Protein AF-A0A9N9B881-F1 (afdb_monomer)

Structure (mmCIF, N/CA/C/O backbone):
data_AF-A0A9N9B881-F1
#
_entry.id   AF-A0A9N9B881-F1
#
loop_
_atom_site.group_PDB
_atom_site.id
_atom_site.type_symbol
_atom_site.label_atom_id
_atom_site.label_alt_id
_atom_site.label_comp_id
_atom_site.label_asym_id
_atom_site.label_entity_id
_atom_site.label_seq_id
_atom_site.pdbx_PDB_ins_code
_atom_site.Cartn_x
_atom_site.Cartn_y
_atom_site.Cartn_z
_atom_site.occupancy
_atom_site.B_iso_or_equiv
_atom_site.auth_seq_id
_atom_site.auth_comp_id
_ato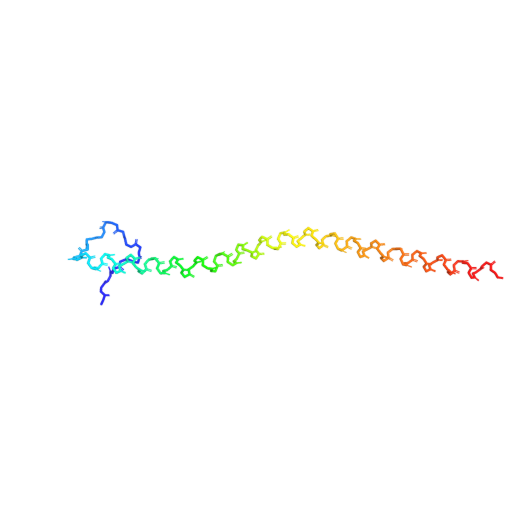m_site.auth_asym_id
_atom_site.auth_atom_id
_atom_site.pdbx_PDB_model_num
ATOM 1 N N . MET A 1 1 ? -9.409 -17.268 20.406 1.00 49.81 1 MET A N 1
ATOM 2 C CA . MET A 1 1 ? -9.522 -15.850 20.002 1.00 49.81 1 MET A CA 1
ATOM 3 C C . MET A 1 1 ? -10.674 -15.744 19.015 1.00 49.81 1 MET A C 1
ATOM 5 O O . MET A 1 1 ? -10.484 -16.017 17.839 1.00 49.81 1 MET A O 1
ATOM 9 N N . GLY A 1 2 ? -11.885 -15.527 19.534 1.00 55.00 2 GLY A N 1
ATOM 10 C CA . GLY A 1 2 ? -13.131 -15.596 18.769 1.00 55.00 2 GLY A CA 1
ATOM 11 C C . GLY A 1 2 ? -13.336 -14.387 17.856 1.00 55.00 2 GLY A C 1
ATOM 12 O O . GLY A 1 2 ? -12.969 -13.280 18.226 1.00 55.00 2 GLY A O 1
ATOM 13 N N . ASN A 1 3 ? -13.871 -14.673 16.668 1.00 61.81 3 ASN A N 1
ATOM 14 C CA . ASN A 1 3 ? -14.582 -13.855 15.675 1.00 61.81 3 ASN A CA 1
ATOM 15 C C . ASN A 1 3 ? -14.682 -12.322 15.891 1.00 61.81 3 ASN A C 1
ATOM 17 O O . ASN A 1 3 ? -15.776 -11.770 15.906 1.00 61.81 3 ASN A O 1
ATOM 21 N N . ILE A 1 4 ? -13.556 -11.619 16.054 1.00 64.44 4 ILE A N 1
ATOM 22 C CA . ILE A 1 4 ? -13.529 -10.150 16.038 1.00 64.44 4 ILE A CA 1
ATOM 23 C C . ILE A 1 4 ? -13.303 -9.715 14.586 1.00 64.44 4 ILE A C 1
ATOM 25 O O . ILE A 1 4 ? -12.240 -10.020 14.035 1.00 64.44 4 ILE A O 1
ATOM 29 N N . PRO A 1 5 ? -14.272 -9.034 13.953 1.00 66.06 5 PRO A N 1
ATOM 30 C CA . PRO A 1 5 ? -14.151 -8.583 12.570 1.00 66.06 5 PRO A CA 1
ATOM 31 C C . PRO A 1 5 ? -12.966 -7.624 12.397 1.00 66.06 5 PRO A C 1
ATOM 33 O O . PRO A 1 5 ? -12.824 -6.657 13.140 1.00 66.06 5 PRO A O 1
ATOM 36 N N . PHE A 1 6 ? -12.128 -7.864 11.383 1.00 65.62 6 PHE A N 1
ATOM 37 C CA . PHE A 1 6 ? -10.934 -7.053 11.089 1.00 65.62 6 PHE A CA 1
ATOM 38 C C . PHE A 1 6 ? -11.238 -5.587 10.755 1.00 65.62 6 PHE A C 1
ATOM 40 O O . PHE A 1 6 ? -10.358 -4.739 10.852 1.00 65.62 6 PHE A O 1
ATOM 47 N N . THR A 1 7 ? -12.474 -5.296 10.357 1.00 64.06 7 THR A N 1
ATOM 48 C CA . THR A 1 7 ? -12.934 -3.976 9.914 1.00 64.06 7 THR A CA 1
ATOM 49 C C . THR A 1 7 ? -13.590 -3.152 11.021 1.00 64.06 7 THR A C 1
ATOM 51 O O . THR A 1 7 ? -14.115 -2.083 10.739 1.00 64.06 7 THR A O 1
ATOM 54 N N . CYS A 1 8 ? -13.562 -3.635 12.267 1.00 68.00 8 CYS A N 1
ATOM 55 C CA . CYS A 1 8 ? -14.107 -2.972 13.454 1.00 68.00 8 CYS A CA 1
ATOM 56 C C . CYS A 1 8 ? -15.443 -2.237 13.229 1.00 68.00 8 CYS A C 1
ATOM 58 O O . CYS A 1 8 ? -15.534 -1.044 13.517 1.00 68.00 8 CYS A O 1
ATOM 60 N 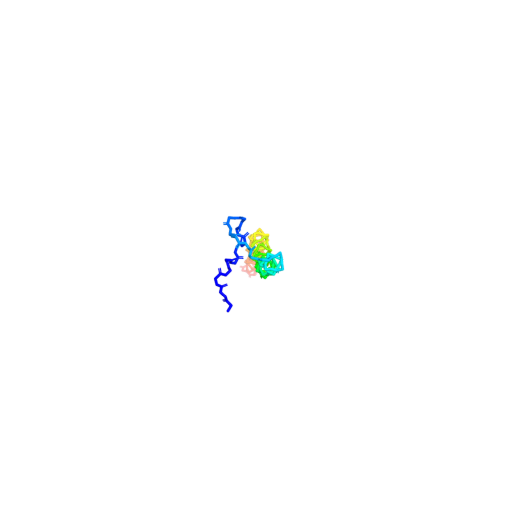N . PRO A 1 9 ? -16.481 -2.914 12.708 1.00 74.19 9 PRO A N 1
ATOM 61 C CA . PRO A 1 9 ? -17.778 -2.296 12.514 1.00 74.19 9 PRO A CA 1
ATOM 62 C C . PRO A 1 9 ? -18.343 -1.851 13.866 1.00 74.19 9 PRO A C 1
ATOM 64 O O . PRO A 1 9 ? -18.254 -2.579 14.861 1.00 74.19 9 PRO A O 1
ATOM 67 N N . ASP A 1 10 ? -18.950 -0.665 13.891 1.00 70.44 10 ASP A N 1
ATOM 68 C CA . ASP A 1 10 ? -19.619 -0.134 15.084 1.00 70.44 10 ASP A CA 1
ATOM 69 C C . ASP A 1 10 ? 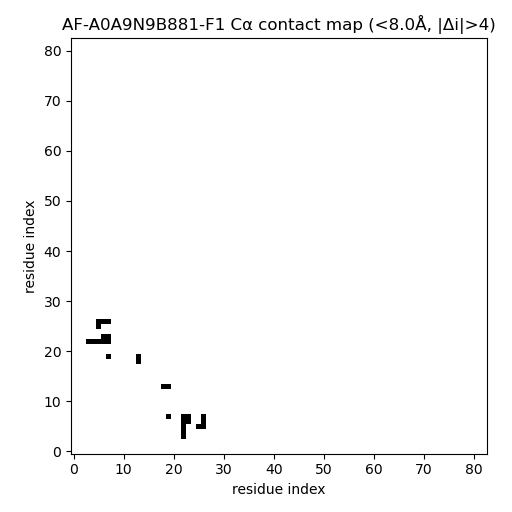-20.875 -0.941 15.459 1.00 70.44 10 ASP A C 1
ATOM 71 O O . ASP A 1 10 ? -21.361 -0.841 16.579 1.00 70.44 10 ASP A O 1
ATOM 75 N N . SER A 1 11 ? -21.375 -1.787 14.550 1.00 74.38 11 SER A N 1
ATOM 76 C CA . SER A 1 11 ? -22.500 -2.697 14.792 1.00 74.38 11 SER A CA 1
ATOM 77 C C . SER A 1 11 ? -22.122 -3.978 15.547 1.00 74.38 11 SER A C 1
ATOM 79 O O . SER A 1 11 ? -23.004 -4.788 15.825 1.00 74.38 11 SER A O 1
ATOM 81 N N . TYR A 1 12 ? -20.835 -4.218 15.829 1.00 72.44 12 TYR A N 1
ATOM 82 C CA . TYR A 1 12 ? -20.399 -5.373 16.616 1.00 72.44 12 TYR A CA 1
ATOM 83 C C . TYR A 1 12 ? -20.407 -5.027 18.106 1.00 72.44 12 TYR A C 1
ATOM 85 O O . TYR A 1 12 ? -19.800 -4.044 18.530 1.00 72.44 12 TYR A O 1
ATOM 93 N N . GLU A 1 13 ? -21.077 -5.846 18.912 1.00 72.31 13 GLU A N 1
ATOM 94 C CA . GLU A 1 13 ? -21.144 -5.639 20.355 1.00 72.31 13 GLU A CA 1
ATOM 95 C C . GLU A 1 13 ? -19.812 -6.062 20.990 1.00 72.31 13 GLU A C 1
ATOM 97 O O . GLU A 1 13 ? -19.506 -7.244 21.154 1.00 72.31 13 GLU A O 1
ATOM 102 N N . TYR A 1 14 ? -18.959 -5.077 21.284 1.00 73.44 14 TYR A N 1
ATOM 103 C CA . TYR A 1 14 ? -17.671 -5.323 21.925 1.00 73.44 14 TYR A CA 1
ATOM 104 C C . TYR A 1 14 ? -17.887 -5.563 23.422 1.00 73.44 14 TYR A C 1
ATOM 106 O O . TYR A 1 14 ? -18.296 -4.640 24.126 1.00 73.44 14 TYR A O 1
ATOM 114 N N . PRO A 1 15 ? -17.533 -6.746 23.957 1.00 75.50 15 PRO A N 1
ATOM 115 C CA . PRO A 1 15 ? -17.733 -7.037 25.374 1.00 75.50 15 PRO A CA 1
ATOM 116 C C . PRO A 1 15 ? -16.769 -6.255 26.280 1.00 75.50 15 PRO A C 1
ATOM 118 O O . PRO A 1 15 ? -16.941 -6.225 27.494 1.00 75.50 15 PRO A O 1
ATOM 121 N N . SER A 1 16 ? -15.740 -5.614 25.714 1.00 77.75 16 SER A N 1
ATOM 122 C CA . SER A 1 16 ? -14.870 -4.699 26.446 1.00 77.75 16 SER A CA 1
ATOM 123 C C . SER A 1 16 ? -14.289 -3.605 25.539 1.00 77.75 16 SER A C 1
ATOM 125 O O . SER A 1 16 ? -14.022 -3.848 24.356 1.00 77.75 16 SER A O 1
ATOM 127 N N . PRO A 1 17 ? -14.012 -2.404 26.082 1.00 77.00 17 PRO A N 1
ATOM 128 C CA . PRO A 1 17 ? -13.384 -1.316 25.327 1.00 77.00 17 PRO A CA 1
ATOM 129 C C . PRO A 1 17 ? -11.959 -1.663 24.865 1.00 77.00 17 PRO A C 1
ATOM 131 O O . PRO A 1 17 ? -11.502 -1.169 23.837 1.00 77.00 17 PRO A O 1
ATOM 134 N N . LEU A 1 18 ? -11.278 -2.565 25.578 1.00 77.38 18 LEU A N 1
ATOM 135 C CA . LEU A 1 18 ? -9.940 -3.056 25.238 1.00 77.38 18 LEU A CA 1
ATOM 136 C C . LEU A 1 18 ? -9.931 -3.902 23.951 1.00 77.38 18 LEU A C 1
ATOM 138 O O . LEU A 1 18 ? -8.960 -3.903 23.193 1.00 77.38 18 LEU A O 1
ATOM 142 N N . LEU A 1 19 ? -11.029 -4.606 23.666 1.00 74.25 19 LEU A N 1
ATOM 143 C CA . LEU A 1 19 ? -11.186 -5.352 22.417 1.00 74.25 19 LEU A CA 1
ATOM 144 C C .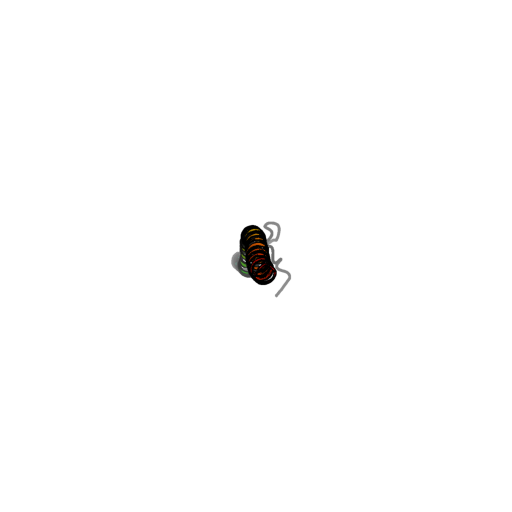 LEU A 1 19 ? -11.430 -4.416 21.230 1.00 74.25 19 LEU A C 1
ATOM 146 O O . LEU A 1 19 ? -10.926 -4.676 20.136 1.00 74.25 19 LEU A O 1
ATOM 150 N N . ARG A 1 20 ? -12.130 -3.298 21.455 1.00 75.38 20 ARG A N 1
ATOM 151 C CA . ARG A 1 20 ? -12.367 -2.271 20.433 1.00 75.38 20 ARG A CA 1
ATOM 152 C C . ARG A 1 20 ? -11.069 -1.576 20.020 1.00 75.38 20 ARG A C 1
ATOM 154 O O . ARG A 1 20 ? -10.795 -1.465 18.828 1.00 75.38 20 ARG A O 1
ATOM 161 N N . THR A 1 21 ? -10.226 -1.189 20.979 1.00 78.69 21 THR A N 1
ATOM 162 C CA . THR A 1 21 ? -8.916 -0.579 20.681 1.00 78.69 21 THR A CA 1
ATOM 163 C C . THR A 1 21 ? -7.967 -1.560 19.996 1.00 78.69 21 THR A C 1
ATOM 165 O O . THR A 1 21 ? -7.324 -1.211 19.008 1.00 78.69 21 THR A O 1
ATOM 168 N N . THR A 1 22 ? -7.932 -2.817 20.443 1.00 80.38 22 THR A N 1
ATOM 169 C CA . THR A 1 22 ? -7.128 -3.870 19.795 1.00 80.38 22 THR A CA 1
ATOM 170 C C . THR A 1 22 ? -7.553 -4.094 18.342 1.00 80.38 22 THR A C 1
ATOM 172 O O . THR A 1 22 ? -6.705 -4.289 17.471 1.00 80.38 22 THR A O 1
ATOM 175 N N . CYS A 1 23 ? -8.858 -4.047 18.065 1.00 78.75 23 CYS A N 1
ATOM 176 C CA . CYS A 1 23 ? -9.381 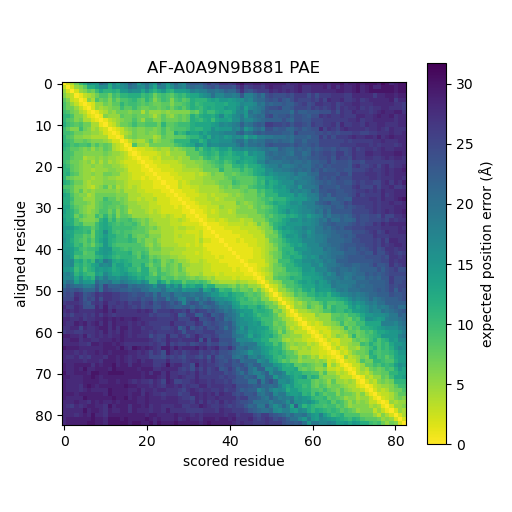-4.130 16.708 1.00 78.75 23 CYS A CA 1
ATOM 177 C C . CYS A 1 23 ? -8.882 -2.956 15.848 1.00 78.75 23 CYS A C 1
ATOM 179 O O . CYS A 1 23 ? -8.308 -3.175 14.781 1.00 78.75 23 CYS A O 1
ATOM 181 N N . GLN A 1 24 ? -9.030 -1.719 16.336 1.00 80.88 24 GLN A N 1
ATOM 182 C CA . GLN A 1 24 ? -8.618 -0.513 15.606 1.00 80.88 24 GLN A CA 1
ATOM 183 C C . GLN A 1 24 ? -7.122 -0.515 15.274 1.00 80.88 24 GLN A C 1
ATOM 185 O O . GLN A 1 24 ? -6.741 -0.157 14.164 1.00 80.88 24 GLN A O 1
ATOM 190 N N . ILE A 1 25 ? -6.278 -0.985 16.196 1.00 84.81 25 ILE A N 1
ATOM 191 C CA . ILE A 1 25 ? -4.831 -1.116 15.972 1.00 84.81 25 ILE A CA 1
ATOM 192 C C . ILE A 1 25 ? -4.535 -2.103 14.835 1.00 84.81 25 ILE A C 1
ATOM 194 O O . ILE A 1 25 ? -3.672 -1.837 14.001 1.00 84.81 25 ILE A O 1
ATOM 198 N N . ARG A 1 26 ? -5.263 -3.225 14.754 1.00 82.75 26 ARG A N 1
ATOM 199 C CA . ARG A 1 26 ? -5.097 -4.203 13.664 1.00 82.75 26 ARG A CA 1
ATOM 200 C C . ARG A 1 26 ? -5.527 -3.633 12.316 1.00 82.75 26 ARG A C 1
ATOM 202 O O . ARG A 1 26 ? -4.816 -3.830 11.333 1.00 82.75 26 ARG A O 1
ATOM 209 N N . ALA A 1 27 ? -6.649 -2.918 12.281 1.00 83.00 27 ALA A N 1
ATOM 210 C CA . ALA A 1 27 ? -7.132 -2.255 11.074 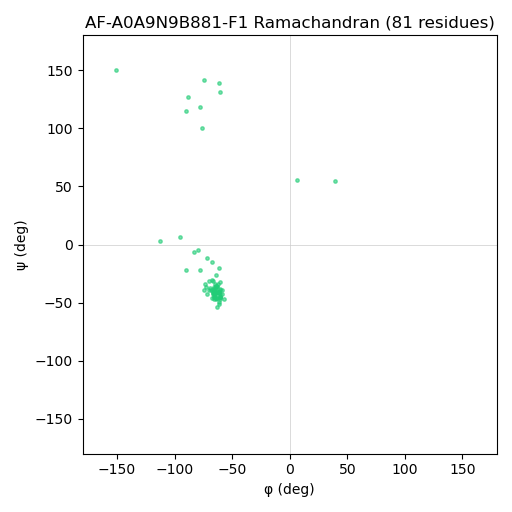1.00 83.00 27 ALA A CA 1
ATOM 211 C C . ALA A 1 27 ? -6.152 -1.169 10.601 1.00 83.00 27 ALA A C 1
ATOM 213 O O . ALA A 1 27 ? -5.774 -1.147 9.431 1.00 83.00 27 ALA A O 1
ATOM 214 N N . ALA A 1 28 ? -5.667 -0.326 11.517 1.00 84.62 28 ALA A N 1
ATOM 215 C CA . ALA A 1 28 ? -4.665 0.692 11.217 1.00 84.62 28 ALA A CA 1
ATOM 216 C C . ALA A 1 28 ? -3.361 0.067 10.702 1.00 84.62 28 ALA A C 1
ATOM 218 O O . ALA A 1 28 ? -2.834 0.507 9.685 1.00 84.62 28 ALA A O 1
ATOM 219 N N . ASN A 1 29 ? -2.872 -0.996 11.346 1.00 84.50 29 ASN A N 1
ATOM 220 C CA . ASN A 1 29 ? -1.663 -1.691 10.908 1.00 84.50 29 ASN A CA 1
ATOM 221 C C . ASN A 1 29 ? -1.809 -2.274 9.494 1.00 84.50 29 ASN A C 1
ATOM 223 O O . ASN A 1 29 ? -0.879 -2.192 8.698 1.00 84.50 29 ASN A O 1
ATOM 227 N N . LEU A 1 30 ? -2.987 -2.810 9.159 1.00 83.75 30 LEU A N 1
ATOM 228 C CA . LEU A 1 30 ? -3.287 -3.266 7.805 1.00 83.75 30 LEU A CA 1
ATOM 229 C C . LEU A 1 30 ? -3.214 -2.090 6.819 1.00 83.75 30 LEU A C 1
ATOM 231 O O . LEU A 1 30 ? -2.500 -2.176 5.827 1.00 83.75 30 LEU A O 1
ATOM 235 N N . ILE A 1 31 ? -3.872 -0.968 7.119 1.00 86.00 31 ILE A N 1
ATOM 236 C CA . ILE A 1 31 ? -3.846 0.236 6.271 1.00 86.00 31 ILE A CA 1
ATOM 237 C C . ILE A 1 31 ? -2.409 0.720 6.045 1.00 86.00 31 ILE A C 1
ATOM 239 O O . ILE A 1 31 ? -2.028 0.954 4.902 1.00 86.00 31 ILE A O 1
ATOM 243 N N . PHE A 1 32 ? -1.590 0.814 7.095 1.00 85.75 32 PHE A N 1
ATOM 244 C CA . PHE A 1 32 ? -0.191 1.235 6.969 1.00 85.75 32 PHE A CA 1
ATOM 245 C C . PHE A 1 32 ? 0.663 0.238 6.176 1.00 85.75 32 PHE A C 1
ATOM 247 O O . PHE A 1 32 ? 1.507 0.660 5.386 1.00 85.75 32 PHE A O 1
ATOM 254 N N . MET A 1 33 ? 0.412 -1.066 6.322 1.00 86.12 33 MET A N 1
ATOM 255 C CA . MET A 1 33 ? 1.099 -2.106 5.551 1.00 86.12 33 MET A CA 1
ATOM 256 C C . MET A 1 33 ? 0.821 -1.985 4.048 1.00 86.12 33 MET A C 1
ATOM 258 O O . MET A 1 33 ? 1.718 -2.222 3.244 1.00 86.12 33 MET A O 1
ATOM 262 N N . TRP A 1 34 ? -0.398 -1.592 3.668 1.00 86.88 34 TRP A N 1
ATOM 263 C CA . TRP A 1 34 ? -0.786 -1.413 2.266 1.00 86.88 34 TRP A CA 1
ATOM 264 C C . TRP A 1 34 ? -0.530 0.003 1.731 1.00 86.88 34 TRP A C 1
ATOM 266 O O . TRP A 1 34 ? -0.367 0.171 0.526 1.00 86.88 34 TRP A O 1
ATOM 276 N N . ALA A 1 35 ? -0.426 1.019 2.588 1.00 88.62 35 ALA A N 1
ATOM 277 C CA . ALA A 1 35 ? -0.168 2.396 2.168 1.00 88.62 35 ALA A CA 1
ATOM 278 C C . ALA A 1 35 ? 1.190 2.548 1.464 1.00 88.62 35 ALA A C 1
ATOM 280 O O . ALA A 1 35 ? 1.279 3.213 0.434 1.00 88.62 35 ALA A O 1
ATOM 281 N N . PHE A 1 36 ? 2.233 1.897 1.984 1.00 88.25 36 PHE A N 1
ATOM 282 C CA . PHE A 1 36 ? 3.573 1.941 1.397 1.00 88.25 36 PHE A CA 1
ATOM 283 C C . PHE A 1 36 ? 3.652 1.329 -0.017 1.00 88.25 36 PHE A C 1
ATOM 285 O O . PHE A 1 36 ? 4.089 2.031 -0.928 1.00 88.25 36 PHE A O 1
ATOM 292 N N . PRO A 1 37 ? 3.207 0.079 -0.269 1.00 91.19 37 PRO A N 1
ATOM 293 C CA . PRO A 1 37 ? 3.250 -0.491 -1.614 1.00 91.19 37 PRO A CA 1
ATOM 294 C C . PRO A 1 37 ? 2.361 0.275 -2.597 1.00 91.19 37 PRO A C 1
ATOM 296 O O . PRO A 1 37 ? 2.756 0.453 -3.745 1.00 91.19 37 PRO A O 1
ATOM 299 N N . ILE A 1 38 ? 1.205 0.784 -2.156 1.00 93.12 38 ILE A N 1
ATOM 300 C CA . ILE A 1 38 ? 0.351 1.641 -2.987 1.00 93.12 38 ILE A CA 1
ATOM 301 C C . ILE A 1 38 ? 1.109 2.908 -3.399 1.00 93.12 38 ILE A C 1
ATOM 303 O O . ILE A 1 38 ? 1.129 3.250 -4.579 1.00 93.12 38 ILE A O 1
ATOM 307 N N . PHE A 1 39 ? 1.782 3.568 -2.454 1.00 91.81 39 PHE A N 1
ATOM 308 C CA . PHE A 1 39 ? 2.596 4.746 -2.745 1.00 91.81 39 PHE A CA 1
ATOM 309 C C . PHE A 1 39 ? 3.729 4.431 -3.729 1.00 91.81 39 PHE A C 1
ATOM 311 O O . PHE A 1 39 ? 3.891 5.151 -4.708 1.00 91.81 39 PHE A O 1
ATOM 318 N N . CYS A 1 40 ? 4.454 3.324 -3.540 1.00 91.44 40 CYS A N 1
ATOM 319 C CA . CYS A 1 40 ? 5.496 2.893 -4.475 1.00 91.44 40 CYS A CA 1
ATOM 320 C C . CYS A 1 40 ? 4.957 2.654 -5.893 1.00 91.44 40 CYS A C 1
ATOM 322 O O . CYS A 1 40 ? 5.593 3.070 -6.860 1.00 91.44 40 CYS A O 1
ATOM 324 N N . VAL A 1 41 ? 3.791 2.015 -6.026 1.00 94.25 41 VAL A N 1
ATOM 325 C CA . VAL A 1 41 ? 3.144 1.794 -7.328 1.00 94.25 41 VAL A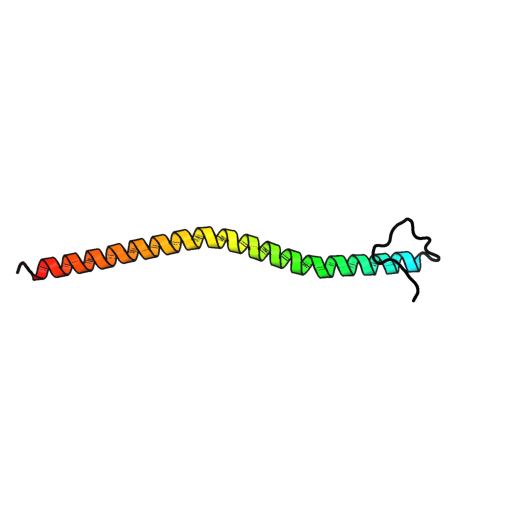 CA 1
ATOM 326 C C . VAL A 1 41 ? 2.760 3.126 -7.972 1.00 94.25 41 VAL A C 1
ATOM 328 O O . VAL A 1 41 ? 3.079 3.345 -9.138 1.00 94.25 41 VAL A O 1
ATOM 331 N N . PHE A 1 42 ? 2.143 4.041 -7.220 1.00 92.69 42 PHE A N 1
ATOM 332 C CA . PHE A 1 42 ? 1.799 5.371 -7.729 1.00 92.69 42 PHE A CA 1
ATOM 333 C C . PHE A 1 42 ? 3.032 6.166 -8.161 1.00 92.69 42 PHE A C 1
ATOM 335 O O . PHE A 1 42 ? 3.028 6.734 -9.249 1.00 92.69 42 PHE A O 1
ATOM 342 N N . SER A 1 43 ? 4.099 6.177 -7.359 1.00 90.00 43 SER A N 1
ATOM 343 C CA . SER A 1 43 ? 5.356 6.829 -7.733 1.00 90.00 43 SER A CA 1
ATOM 344 C C . SER A 1 43 ? 5.965 6.214 -8.992 1.00 90.00 43 SER A C 1
ATOM 346 O O . SER A 1 43 ? 6.397 6.956 -9.865 1.00 90.00 43 SER A O 1
ATOM 348 N N . GLY A 1 44 ? 5.956 4.885 -9.127 1.00 91.44 44 GLY A N 1
ATOM 349 C CA . GLY A 1 44 ? 6.447 4.209 -10.330 1.00 91.44 44 GLY A CA 1
ATOM 350 C C . GLY A 1 44 ? 5.656 4.585 -11.584 1.00 91.44 44 GLY A C 1
ATOM 351 O O . GLY A 1 44 ? 6.257 4.857 -12.617 1.00 91.44 44 GLY A O 1
ATOM 352 N N . ILE A 1 45 ? 4.326 4.669 -11.488 1.00 91.56 45 ILE A N 1
ATOM 353 C CA . ILE A 1 45 ? 3.463 5.108 -12.596 1.00 91.56 45 ILE A CA 1
ATOM 354 C C . ILE A 1 45 ? 3.755 6.566 -12.969 1.00 91.56 45 ILE A C 1
ATOM 356 O O . ILE A 1 45 ? 3.910 6.862 -14.146 1.00 91.56 45 ILE A O 1
ATOM 360 N N . LEU A 1 46 ? 3.865 7.465 -11.986 1.00 88.50 46 LEU A N 1
ATOM 361 C CA . LEU A 1 46 ? 4.163 8.880 -12.237 1.00 88.50 46 LEU A CA 1
ATOM 362 C C . LEU A 1 46 ? 5.528 9.076 -12.902 1.00 88.50 46 LEU A C 1
ATOM 364 O O . LEU A 1 46 ? 5.634 9.872 -13.826 1.00 88.50 46 LEU A O 1
ATOM 368 N N . ILE A 1 47 ? 6.544 8.328 -12.464 1.00 87.88 47 ILE A N 1
ATOM 369 C CA . ILE A 1 47 ? 7.872 8.346 -13.089 1.00 87.88 47 ILE A CA 1
ATOM 370 C C . ILE A 1 47 ? 7.801 7.782 -14.511 1.00 87.88 47 ILE A C 1
ATOM 372 O O . ILE A 1 47 ? 8.364 8.369 -15.421 1.00 87.88 47 ILE A O 1
ATOM 376 N N . SER A 1 48 ? 7.057 6.693 -14.721 1.00 79.38 48 SER A N 1
ATOM 377 C CA . SER A 1 48 ? 6.928 6.071 -16.047 1.00 79.38 48 SER A CA 1
ATOM 378 C C . SER A 1 48 ? 6.252 7.002 -17.059 1.00 79.38 48 SER A C 1
ATOM 380 O O . SER A 1 48 ? 6.630 7.010 -18.223 1.00 79.38 48 SER A O 1
ATOM 382 N N . ILE A 1 49 ? 5.283 7.806 -16.610 1.00 82.50 49 ILE A N 1
ATOM 383 C CA . ILE A 1 49 ? 4.624 8.822 -17.443 1.00 82.50 49 ILE A CA 1
ATOM 384 C C . ILE A 1 49 ? 5.605 9.945 -17.826 1.00 82.50 49 ILE A C 1
ATOM 386 O O . ILE A 1 49 ? 5.558 10.418 -18.954 1.00 82.50 49 ILE A O 1
ATOM 390 N N . ASP A 1 50 ? 6.496 10.354 -16.918 1.00 67.62 50 ASP A N 1
ATOM 391 C CA . ASP A 1 50 ? 7.534 11.364 -17.194 1.00 67.62 50 ASP A CA 1
ATOM 392 C C . ASP A 1 50 ? 8.623 10.813 -18.142 1.00 67.62 50 ASP A C 1
ATOM 394 O O . ASP A 1 50 ? 9.061 11.487 -19.076 1.00 67.62 50 ASP A O 1
ATOM 398 N N . ASP A 1 51 ? 8.998 9.540 -17.967 1.00 60.19 51 ASP A N 1
ATOM 399 C CA . ASP A 1 51 ? 9.950 8.836 -18.834 1.00 60.19 51 ASP A CA 1
ATOM 400 C C . ASP A 1 51 ? 9.417 8.626 -20.265 1.00 60.19 51 ASP A C 1
ATOM 402 O O . ASP A 1 51 ? 10.213 8.620 -21.207 1.00 60.19 51 ASP A O 1
ATOM 406 N N . ASP A 1 52 ? 8.102 8.469 -20.466 1.00 58.66 52 ASP A N 1
ATOM 407 C CA . ASP A 1 52 ? 7.506 8.342 -21.807 1.00 58.66 52 ASP A CA 1
ATOM 408 C C . ASP A 1 52 ? 7.706 9.623 -22.650 1.00 58.66 52 ASP A C 1
ATOM 410 O O . ASP A 1 52 ? 7.989 9.534 -23.854 1.00 58.66 52 ASP A O 1
ATOM 414 N N . ASP A 1 53 ? 7.657 10.807 -22.025 1.00 59.25 53 ASP A N 1
ATOM 415 C CA . ASP A 1 53 ? 7.916 12.094 -22.690 1.00 59.25 53 ASP A CA 1
ATOM 416 C C . ASP A 1 53 ? 9.413 12.281 -23.028 1.00 59.25 53 ASP A C 1
ATOM 418 O O . ASP A 1 53 ? 9.770 12.698 -24.141 1.00 59.25 53 ASP A O 1
ATOM 422 N N . GLU A 1 54 ? 10.322 11.923 -22.113 1.00 59.19 54 GLU A N 1
ATOM 423 C CA . GLU A 1 54 ? 11.775 12.018 -22.340 1.00 59.19 54 GLU A CA 1
ATOM 424 C C . GLU A 1 54 ? 12.294 10.951 -23.325 1.00 59.19 54 GLU A C 1
ATOM 426 O O . GLU A 1 54 ? 13.151 11.244 -24.168 1.00 59.19 54 GLU A O 1
ATOM 431 N N . GLN A 1 55 ? 11.758 9.726 -23.308 1.00 56.22 55 GLN A N 1
ATOM 432 C CA . GLN A 1 55 ? 12.165 8.663 -24.238 1.00 56.22 55 GLN A CA 1
ATOM 433 C C . GLN A 1 55 ? 11.733 8.932 -25.678 1.00 56.22 55 GLN A C 1
ATOM 435 O O . GLN A 1 55 ? 12.513 8.646 -26.595 1.00 56.22 55 GLN A O 1
ATOM 440 N N . HIS A 1 56 ? 10.546 9.506 -25.910 1.00 55.69 56 HIS A N 1
ATOM 441 C CA . HIS A 1 56 ? 10.141 9.902 -27.262 1.00 55.69 56 HIS A CA 1
ATOM 442 C C . HIS A 1 56 ? 11.113 10.945 -27.832 1.00 55.69 56 HIS A C 1
ATOM 444 O O . HIS A 1 56 ? 11.625 10.786 -28.944 1.00 55.69 56 HIS A O 1
ATOM 450 N N . LYS A 1 57 ? 11.466 11.951 -27.025 1.00 58.25 57 LYS A N 1
ATOM 451 C CA . LYS A 1 57 ? 12.418 13.004 -27.396 1.00 58.25 57 LYS A CA 1
ATOM 452 C C . LYS A 1 57 ? 13.844 12.478 -27.587 1.00 58.25 57 LYS A C 1
ATOM 454 O O . LYS A 1 57 ? 14.515 12.850 -28.546 1.00 58.25 57 LYS A O 1
ATOM 459 N N . ASN A 1 58 ? 14.321 11.579 -26.726 1.00 58.06 58 ASN A N 1
ATOM 460 C CA . ASN A 1 58 ? 15.643 10.957 -26.858 1.00 58.06 58 ASN A CA 1
ATOM 461 C C . ASN A 1 58 ? 15.725 10.065 -28.111 1.00 58.06 58 ASN A C 1
ATOM 463 O O . ASN A 1 58 ? 16.722 10.085 -28.836 1.00 58.06 58 ASN A O 1
ATOM 467 N N . ARG A 1 59 ? 14.654 9.328 -28.427 1.00 60.94 59 ARG A N 1
ATOM 468 C CA . ARG A 1 59 ? 14.574 8.511 -29.644 1.00 60.94 59 ARG A CA 1
ATOM 469 C C . ARG A 1 59 ? 14.553 9.367 -30.911 1.00 60.94 59 ARG A C 1
ATOM 471 O O . ARG A 1 59 ? 15.251 9.028 -31.866 1.00 60.94 59 ARG A O 1
ATOM 478 N N . GLU A 1 60 ? 13.824 10.478 -30.903 1.00 67.62 60 GLU A N 1
ATOM 479 C CA . GLU A 1 60 ? 13.797 11.453 -32.000 1.00 67.62 60 GLU A CA 1
ATOM 480 C C . GLU A 1 60 ? 15.155 12.154 -32.184 1.00 67.62 60 GLU A C 1
ATOM 482 O O . GLU A 1 60 ? 15.645 12.284 -33.308 1.00 67.62 60 GLU A O 1
ATOM 487 N N . ASN A 1 61 ? 15.827 12.509 -31.084 1.00 60.19 61 ASN A N 1
ATOM 488 C CA . ASN A 1 61 ? 17.182 13.065 -31.105 1.00 60.19 61 ASN A CA 1
ATOM 489 C C . ASN A 1 61 ? 18.214 12.055 -31.631 1.00 60.19 61 ASN A C 1
ATOM 491 O O . ASN A 1 61 ? 19.077 12.427 -32.427 1.00 60.19 61 ASN A O 1
ATOM 495 N N . ARG A 1 62 ? 18.119 10.771 -31.248 1.00 68.56 62 ARG A N 1
ATOM 496 C CA . ARG A 1 62 ? 18.980 9.707 -31.800 1.00 68.56 62 ARG A CA 1
ATOM 497 C C . ARG A 1 62 ? 18.743 9.483 -33.288 1.00 68.56 62 ARG A C 1
ATOM 499 O O . ARG A 1 62 ? 19.705 9.296 -34.027 1.00 68.56 62 ARG A O 1
ATOM 506 N N . PHE A 1 63 ? 17.488 9.509 -33.723 1.00 72.19 63 PHE A N 1
ATOM 507 C CA . PHE A 1 63 ? 17.147 9.386 -35.136 1.00 72.19 63 PHE A CA 1
ATOM 508 C C . PHE A 1 63 ? 17.672 10.584 -35.946 1.00 72.19 63 PHE A C 1
ATOM 510 O O . PHE A 1 63 ? 18.313 10.392 -36.976 1.00 72.19 63 PHE A O 1
ATOM 517 N N . SER A 1 64 ? 17.505 11.808 -35.437 1.00 68.00 64 SER A N 1
ATOM 518 C CA . SER A 1 64 ? 18.005 13.030 -36.084 1.00 68.00 64 SER A CA 1
ATOM 519 C C . SER A 1 64 ? 19.535 13.077 -36.158 1.00 68.00 64 SER A C 1
ATOM 521 O O . SER A 1 64 ? 20.086 13.428 -37.199 1.00 68.00 64 SER A O 1
ATOM 523 N N . PHE A 1 65 ? 20.240 12.681 -35.093 1.00 70.50 65 PHE A N 1
ATOM 524 C CA . PHE A 1 65 ? 21.704 12.592 -35.094 1.00 70.50 65 PHE A CA 1
ATOM 525 C C . PHE A 1 65 ? 22.214 11.535 -36.088 1.00 70.50 65 PHE A C 1
ATOM 527 O O . PHE A 1 65 ? 23.152 11.805 -36.835 1.00 70.50 65 PHE A O 1
ATOM 534 N N . GLY A 1 66 ? 21.553 10.372 -36.162 1.00 64.94 66 GLY A N 1
ATOM 535 C CA . GLY A 1 66 ? 21.880 9.322 -37.133 1.00 64.94 66 GLY A CA 1
ATOM 536 C C . GLY A 1 66 ? 21.720 9.771 -38.590 1.00 64.94 66 GLY A C 1
ATOM 537 O O . GLY A 1 66 ? 22.594 9.501 -39.408 1.00 64.94 66 GLY A O 1
ATOM 538 N N . ILE A 1 67 ? 20.665 10.533 -38.909 1.00 64.81 67 ILE A N 1
ATOM 539 C CA . ILE A 1 67 ? 20.480 11.117 -40.250 1.00 64.81 67 ILE A CA 1
ATOM 540 C C . ILE A 1 67 ? 21.590 12.126 -40.582 1.00 64.81 67 ILE A C 1
ATOM 542 O O . ILE A 1 67 ? 22.060 12.165 -41.717 1.00 64.81 67 ILE A O 1
ATOM 546 N N . VAL A 1 68 ? 22.033 12.940 -39.619 1.00 70.69 68 VAL A N 1
ATOM 547 C CA . VAL A 1 68 ? 23.134 13.898 -39.831 1.00 70.69 68 VAL A CA 1
ATOM 548 C C . VAL A 1 68 ? 24.465 13.178 -40.074 1.00 70.69 68 VAL A C 1
ATOM 550 O O . VAL A 1 68 ? 25.220 13.595 -40.954 1.0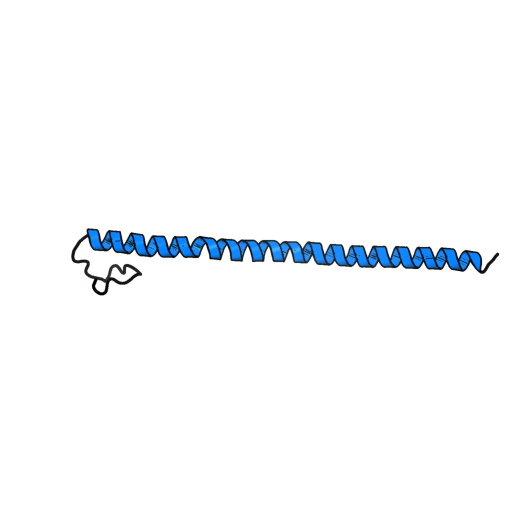0 70.69 68 VAL A O 1
ATOM 553 N N . GLU A 1 69 ? 24.740 12.090 -39.351 1.00 69.38 69 GLU A N 1
ATOM 554 C CA . GLU A 1 69 ? 25.948 11.275 -39.541 1.00 69.38 69 GLU A CA 1
ATOM 555 C C . GLU A 1 69 ? 25.958 10.582 -40.914 1.00 69.38 69 GLU A C 1
ATOM 557 O O . GLU A 1 69 ? 26.951 10.654 -41.644 1.00 69.38 69 GLU A O 1
ATOM 562 N N . GLU A 1 70 ? 24.827 9.997 -41.317 1.00 61.03 70 GLU A N 1
ATOM 563 C CA . GLU A 1 70 ? 24.675 9.367 -42.631 1.00 61.03 70 GLU A CA 1
ATOM 564 C C . GLU A 1 70 ? 24.805 10.397 -43.765 1.00 61.03 70 GLU A C 1
ATOM 566 O O . GLU A 1 70 ? 25.494 10.158 -44.760 1.00 61.03 70 GLU A O 1
ATOM 571 N N . SER A 1 71 ? 24.227 11.588 -43.599 1.00 61.00 71 SER A N 1
ATOM 572 C CA . SER A 1 71 ? 24.320 12.667 -44.588 1.00 61.00 71 SER A CA 1
ATOM 573 C C . SER A 1 71 ? 25.745 13.240 -44.687 1.00 61.00 71 SER A C 1
ATOM 575 O O . SER A 1 71 ? 26.247 13.467 -45.787 1.00 61.00 71 SER A O 1
ATOM 577 N N . GLY A 1 72 ? 26.460 13.384 -43.565 1.00 61.78 72 GLY A N 1
ATOM 578 C CA . GLY A 1 72 ? 27.866 13.808 -43.550 1.00 61.78 72 GLY A CA 1
ATOM 579 C C . GLY A 1 72 ? 28.818 12.805 -44.215 1.00 61.78 72 GLY A C 1
ATOM 580 O O . GLY A 1 72 ? 29.739 13.211 -44.930 1.00 61.78 72 GLY A O 1
ATOM 581 N N . SER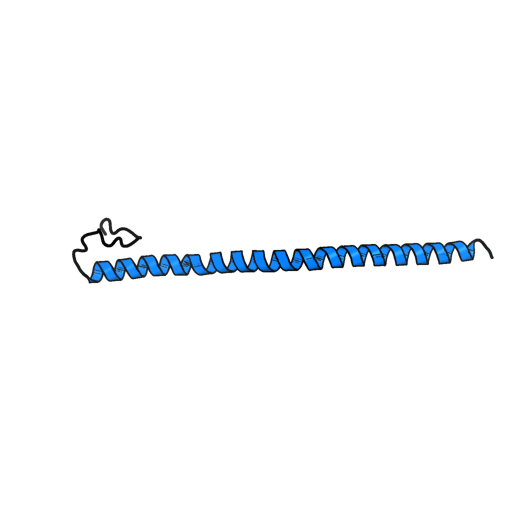 A 1 73 ? 28.566 11.504 -44.039 1.00 58.94 73 SER A N 1
ATOM 582 C CA . SER A 1 73 ? 29.333 10.429 -44.683 1.00 58.94 73 SER A CA 1
ATOM 583 C C . SER A 1 73 ? 29.115 10.395 -46.204 1.00 58.94 73 SER A C 1
ATOM 585 O O . SER A 1 73 ? 30.078 10.388 -46.973 1.00 58.94 73 SER A O 1
ATOM 587 N N . ASN A 1 74 ? 27.858 10.495 -46.658 1.00 59.03 74 ASN A N 1
ATOM 588 C CA . ASN A 1 74 ? 27.519 10.523 -48.087 1.00 59.03 74 ASN A CA 1
ATOM 589 C C . ASN A 1 74 ? 28.061 11.771 -48.809 1.00 59.03 74 ASN A C 1
ATOM 591 O O . ASN A 1 74 ? 28.468 11.683 -49.969 1.00 59.03 74 ASN A O 1
ATOM 595 N N . ILE A 1 75 ? 28.122 12.925 -48.130 1.00 60.81 75 ILE A N 1
ATOM 596 C CA . ILE A 1 75 ? 28.759 14.128 -48.683 1.00 60.81 75 ILE A CA 1
ATOM 597 C C . ILE A 1 75 ? 30.263 13.886 -48.860 1.00 60.81 75 ILE A C 1
ATOM 599 O O . ILE A 1 75 ? 30.790 14.146 -49.934 1.00 60.81 75 ILE A O 1
ATOM 603 N N . LEU A 1 76 ? 30.967 13.334 -47.864 1.00 58.28 76 LEU A N 1
ATOM 604 C CA . LEU A 1 76 ? 32.414 13.101 -47.960 1.00 58.28 76 LEU A CA 1
ATOM 605 C C . LEU A 1 76 ? 32.793 12.113 -49.080 1.00 58.28 76 LEU A C 1
ATOM 607 O O . LEU A 1 76 ? 33.836 12.275 -49.721 1.00 58.28 76 LEU A O 1
ATOM 611 N N . GLU A 1 77 ? 31.947 11.114 -49.329 1.00 58.19 77 GLU A N 1
ATOM 612 C CA . GLU A 1 77 ? 32.146 10.118 -50.384 1.00 58.19 77 GLU A CA 1
ATOM 613 C C . GLU A 1 77 ? 31.864 10.686 -51.787 1.00 58.19 77 GLU A C 1
ATOM 615 O O . GLU A 1 77 ? 32.648 10.457 -52.712 1.00 58.19 77 GLU A O 1
ATOM 620 N N . GLY A 1 78 ? 30.835 11.529 -51.937 1.00 58.41 78 GLY A N 1
ATOM 621 C CA . GLY A 1 78 ? 30.553 12.245 -53.189 1.00 58.41 78 GLY A CA 1
ATOM 622 C C . GLY A 1 78 ? 31.692 13.173 -53.632 1.00 58.41 78 GLY A C 1
ATOM 623 O O . GLY A 1 78 ? 31.962 13.306 -54.826 1.00 58.41 78 GLY A O 1
ATOM 624 N N . ASN A 1 79 ? 32.429 13.747 -52.677 1.00 58.12 79 ASN A N 1
ATOM 625 C CA . ASN A 1 79 ? 33.585 14.610 -52.945 1.00 58.12 79 ASN A CA 1
ATOM 626 C C . ASN A 1 79 ? 34.788 13.838 -53.504 1.00 58.12 79 ASN A C 1
ATOM 628 O O . ASN A 1 79 ? 35.589 14.400 -54.248 1.00 58.12 79 ASN A O 1
ATOM 632 N N . LYS A 1 80 ? 34.945 12.565 -53.115 1.00 59.59 80 LYS A N 1
ATOM 633 C CA . LYS A 1 80 ? 36.049 11.704 -53.569 1.00 59.59 80 LYS A CA 1
ATOM 634 C C . LYS A 1 80 ? 35.829 11.156 -54.976 1.00 59.59 80 LYS A C 1
ATOM 636 O O . LYS A 1 80 ? 36.800 10.793 -55.624 1.00 59.59 80 LYS A O 1
ATOM 641 N N . ALA A 1 81 ? 34.583 11.099 -55.445 1.00 57.66 81 ALA A N 1
ATOM 642 C CA . ALA A 1 81 ? 34.243 10.634 -56.790 1.00 57.66 81 ALA A CA 1
ATOM 643 C C . ALA A 1 81 ? 34.393 11.720 -57.880 1.00 57.66 81 ALA A C 1
ATOM 645 O O . ALA A 1 81 ? 34.225 11.425 -59.062 1.00 57.66 81 ALA A O 1
ATOM 646 N N . LEU A 1 82 ? 34.679 12.967 -57.488 1.00 55.28 82 LEU A N 1
ATOM 647 C CA . LEU A 1 82 ? 34.757 14.147 -58.361 1.00 55.28 82 LEU A CA 1
ATOM 648 C C . LEU A 1 82 ? 36.178 14.735 -58.495 1.00 55.28 82 LEU A C 1
ATOM 650 O O . LEU A 1 82 ? 36.337 15.756 -59.166 1.00 55.28 82 LEU A O 1
ATOM 654 N N . ALA A 1 83 ? 37.184 14.106 -57.877 1.00 47.97 83 ALA A N 1
ATOM 655 C CA . ALA A 1 83 ? 38.607 14.449 -57.979 1.00 47.97 83 ALA A CA 1
ATOM 656 C C . ALA A 1 83 ? 39.374 13.349 -58.725 1.00 47.97 83 ALA A C 1
ATOM 658 O O . ALA A 1 83 ? 40.274 13.707 -59.517 1.00 47.97 83 ALA A O 1
#

Secondary structure (DSSP, 8-state):
-----TT--TTS--SSHHHHHHHHHHHHHHHHHHHHHHHHHHHHHHHHHHHHHHHHHHHHHHHHHHHHHHHHHHHHHHHHT--

Mean predicted aligned error: 15.89 Å

pLDDT: mean 72.12, std 12.38, range [47.97, 94.25]

Sequence (83 aa):
MGNIPFTCPDSYEYPSPLLRTTCQIRAANLIFMWAFPIFCVFSGILISIDDDDEQHKNRENRFSFGIVEESGSNILEGNKALA

Organism: NCBI:txid144530

Foldseek 3Di:
DDDDDLVLDPPDDDPDVVSSVVSVVSNVVVCVVVVVVVVVVVVVVVVVVVVVVVVVVVVVVVVVVVVVVVVVVVVVVVVVVVD

Radius of gyration: 31.68 Å; Cα contacts (8 Å, |Δi|>4): 14; chains: 1; bounding box: 61×30×85 Å

Solvent-accessible surface area (backbone atoms only — not comparable to full-atom values): 4875 Å² total; per-residue (Å²): 138,78,95,71,62,67,77,58,59,88,86,57,88,65,94,42,75,70,58,51,53,55,31,50,53,52,36,50,52,51,51,56,65,49,47,55,60,53,48,52,53,51,51,50,50,56,50,50,58,55,47,54,59,53,48,53,52,51,51,51,50,52,52,53,51,49,52,51,52,53,51,55,51,54,52,59,53,57,58,64,78,76,112